Protein AF-A0A7J6W330-F1 (afdb_monomer_lite)

pLDDT: mean 74.44, std 10.18, range [46.66, 90.19]

Radius of gyration: 21.41 Å; chains: 1; bounding box: 44×32×62 Å

Foldseek 3Di:
DVVLLVPDDDDDDPVVSVVVSVVSVVVVVVVVCCVPVNPVVVVVVVVVVVVVVVVVVVVVDDDDPVVVVVVVVVVPPPQQLALVQLVLLVVCQVVLLVVLVVVQVCCCVPVVDHDDPLRSQLSSLVVSVVVCDDCVSCVRDDSVCSVPVVVCSNRSVRD

Organism: Thalictrum thalictroides (NCBI:txid46969)

Structure (mmCIF, N/CA/C/O backbone):
data_AF-A0A7J6W330-F1
#
_entry.id   AF-A0A7J6W330-F1
#
loop_
_atom_site.group_PDB
_atom_site.id
_atom_site.type_symbol
_atom_site.label_atom_id
_atom_site.label_alt_id
_atom_site.label_comp_id
_atom_site.label_asym_id
_atom_site.label_entity_id
_atom_site.label_seq_id
_atom_site.pdbx_PDB_ins_code
_atom_site.Cartn_x
_atom_site.Cartn_y
_atom_site.Cartn_z
_atom_site.occupancy
_atom_site.B_iso_or_equiv
_atom_site.auth_seq_id
_atom_site.auth_comp_id
_atom_site.auth_asym_id
_atom_site.auth_atom_id
_atom_site.pdbx_PDB_model_num
ATOM 1 N N . MET A 1 1 ? -13.606 -11.532 1.476 1.00 58.34 1 MET A N 1
ATOM 2 C CA . MET A 1 1 ? -12.774 -11.116 2.634 1.00 58.34 1 MET A CA 1
ATOM 3 C C . MET A 1 1 ? -13.541 -11.186 3.949 1.00 58.34 1 MET A C 1
ATOM 5 O O . MET A 1 1 ? -13.081 -11.870 4.855 1.00 58.34 1 MET A O 1
ATOM 9 N N . GLU A 1 2 ? -14.713 -10.555 4.049 1.00 6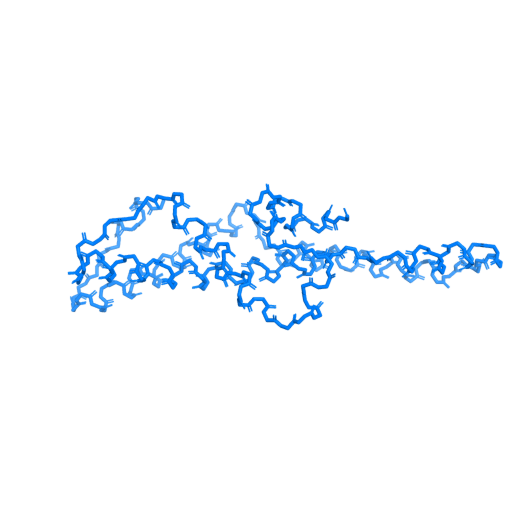2.19 2 GLU A N 1
ATOM 10 C CA . GLU A 1 2 ? -15.551 -10.574 5.262 1.00 62.19 2 GLU A CA 1
ATOM 11 C C . GLU A 1 2 ? -15.948 -11.992 5.713 1.00 62.19 2 GLU A C 1
ATOM 13 O O . GLU A 1 2 ? -15.777 -12.344 6.878 1.00 62.19 2 GLU A O 1
ATOM 18 N N . GLN A 1 3 ? -16.346 -12.856 4.773 1.00 78.88 3 GLN A N 1
ATOM 19 C CA . GLN A 1 3 ? -16.660 -14.264 5.056 1.00 78.88 3 GLN A CA 1
ATOM 20 C C . GLN A 1 3 ? -15.476 -15.029 5.681 1.00 78.88 3 GLN A C 1
ATOM 22 O O . GLN A 1 3 ? -15.651 -15.751 6.659 1.00 78.88 3 GLN A O 1
ATOM 27 N N . TRP A 1 4 ? -14.247 -14.833 5.183 1.00 84.19 4 TRP A N 1
ATOM 28 C CA . TRP A 1 4 ? -13.056 -15.471 5.762 1.00 84.19 4 TRP A CA 1
ATOM 29 C C . TRP A 1 4 ? -12.754 -14.933 7.158 1.00 84.19 4 TRP A C 1
ATOM 31 O O . TRP A 1 4 ? -12.504 -15.710 8.076 1.00 84.19 4 TRP A O 1
ATOM 41 N N . TRP A 1 5 ? -12.838 -13.616 7.341 1.00 79.31 5 TRP A N 1
ATOM 42 C CA . TRP A 1 5 ? -12.599 -12.975 8.631 1.00 79.31 5 TRP A CA 1
ATOM 43 C C . TRP A 1 5 ? -13.541 -13.482 9.733 1.00 79.31 5 TRP A C 1
ATOM 45 O O . TRP A 1 5 ? -13.106 -13.727 10.868 1.00 79.31 5 TRP A O 1
ATOM 55 N N . ASN A 1 6 ? -14.814 -13.676 9.385 1.00 86.94 6 ASN A N 1
ATOM 56 C CA . ASN A 1 6 ? -15.839 -14.178 10.295 1.00 86.94 6 ASN A CA 1
ATOM 57 C C . ASN A 1 6 ? -15.710 -15.688 10.546 1.00 86.94 6 ASN A C 1
ATOM 59 O O . ASN A 1 6 ? -16.032 -16.133 11.642 1.00 86.94 6 ASN A O 1
ATOM 63 N N . SER A 1 7 ? -15.150 -16.457 9.603 1.00 88.88 7 SER A N 1
ATOM 64 C CA . SER A 1 7 ? -14.897 -17.898 9.785 1.00 88.88 7 SER A CA 1
ATOM 65 C C . SER A 1 7 ? -13.776 -18.221 10.782 1.00 88.88 7 SER A C 1
ATOM 67 O O . SER A 1 7 ? -13.713 -19.325 11.316 1.00 88.88 7 SER A O 1
ATOM 69 N N . PHE A 1 8 ? -12.869 -17.274 11.048 1.00 88.44 8 PHE A N 1
ATOM 70 C CA . PHE A 1 8 ? -11.778 -17.497 11.992 1.00 88.44 8 PHE A CA 1
ATOM 71 C C . PHE A 1 8 ? -12.285 -17.416 13.434 1.00 88.44 8 PHE A C 1
ATOM 73 O O . PHE A 1 8 ? -12.586 -16.329 13.938 1.00 88.44 8 PHE A O 1
ATOM 80 N N . ILE A 1 9 ? -12.315 -18.555 14.120 1.00 88.50 9 ILE A N 1
ATOM 81 C CA . ILE A 1 9 ? -12.556 -18.628 15.561 1.00 88.50 9 ILE A CA 1
ATOM 82 C C . ILE A 1 9 ? -11.193 -18.629 16.251 1.00 88.50 9 ILE A C 1
ATOM 84 O O . ILE A 1 9 ? -10.378 -19.522 16.045 1.00 88.50 9 ILE A O 1
ATOM 88 N N . VAL A 1 10 ? -10.919 -17.571 17.013 1.00 89.31 10 VAL A N 1
ATOM 89 C CA . VAL A 1 10 ? -9.690 -17.435 17.798 1.00 89.31 10 VAL A CA 1
ATOM 90 C C . VAL A 1 10 ? -10.066 -16.933 19.180 1.00 89.31 10 VAL A C 1
ATOM 92 O O . VAL A 1 10 ? -10.738 -15.899 19.298 1.00 89.31 10 VAL A O 1
ATOM 95 N N . GLU A 1 11 ? -9.603 -17.646 20.198 1.00 88.81 11 GLU A N 1
ATOM 96 C CA . GLU A 1 11 ? -9.755 -17.304 21.609 1.00 88.81 11 GLU A CA 1
ATOM 97 C C . GLU A 1 11 ? -8.508 -16.599 22.156 1.00 88.81 11 GLU A C 1
ATOM 99 O O . GLU A 1 11 ? -7.421 -16.678 21.582 1.00 88.81 11 GLU A O 1
ATOM 104 N N . GLY A 1 12 ? -8.681 -15.864 23.254 1.00 90.19 12 GLY A N 1
ATOM 105 C CA . GLY A 1 12 ? -7.606 -15.149 23.941 1.00 90.19 12 GLY A CA 1
ATOM 106 C C . GLY A 1 12 ? -7.784 -13.626 23.980 1.00 90.19 12 GLY A C 1
ATOM 107 O O . GLY A 1 12 ? -8.848 -13.099 23.638 1.00 90.19 12 GLY A O 1
ATOM 108 N N . PRO A 1 13 ? -6.745 -12.888 24.403 1.00 86.44 13 PRO A N 1
ATOM 109 C CA . PRO A 1 13 ? -6.798 -11.435 24.509 1.00 86.44 13 PRO A CA 1
ATOM 110 C C . PRO A 1 13 ? -7.076 -10.758 23.154 1.00 86.44 13 PRO A C 1
ATOM 112 O O . PRO A 1 13 ? -6.650 -11.271 22.114 1.00 86.44 13 PRO A O 1
ATOM 115 N N . PRO A 1 14 ? -7.733 -9.583 23.121 1.00 81.75 14 PRO A N 1
ATOM 116 C CA . PRO A 1 14 ? -8.112 -8.915 21.872 1.00 81.75 14 PRO A CA 1
ATOM 117 C C . PRO A 1 14 ? -6.958 -8.697 20.879 1.00 81.75 14 PRO A C 1
ATOM 119 O O . PRO A 1 14 ? -7.145 -8.865 19.673 1.00 81.75 14 PRO A O 1
ATOM 122 N N . SER A 1 15 ? -5.759 -8.368 21.371 1.00 70.19 15 SER A N 1
ATOM 123 C CA . SER A 1 15 ? -4.547 -8.199 20.555 1.00 70.19 15 SER A CA 1
ATOM 124 C C . SER A 1 15 ? -4.096 -9.509 19.902 1.00 70.19 15 SER A C 1
ATOM 126 O O . SER A 1 15 ? -3.803 -9.534 18.706 1.00 70.19 15 SER A O 1
ATOM 128 N N . TYR A 1 16 ? -4.111 -10.606 20.660 1.00 83.69 16 TYR A N 1
ATOM 129 C CA . TYR A 1 16 ? -3.765 -11.942 20.182 1.00 83.69 16 TYR A CA 1
ATOM 130 C C . TYR A 1 16 ? -4.775 -12.452 19.152 1.00 83.69 16 TYR A C 1
ATOM 132 O O . TYR A 1 16 ? -4.388 -12.898 18.072 1.00 83.69 16 TYR A O 1
ATOM 140 N N . ARG A 1 17 ? -6.076 -12.305 19.438 1.00 86.38 17 ARG A N 1
ATOM 141 C CA . ARG A 1 17 ? -7.157 -12.694 18.520 1.00 86.38 17 ARG A CA 1
ATOM 142 C C . ARG A 1 17 ? -7.033 -11.981 17.181 1.00 86.38 17 ARG A C 1
ATOM 144 O O . ARG A 1 17 ? -7.119 -12.619 16.136 1.00 86.38 17 ARG A O 1
ATOM 151 N N . TRP A 1 18 ? -6.797 -10.671 17.205 1.00 80.38 18 TRP A N 1
ATOM 152 C CA . TRP A 1 18 ? -6.604 -9.885 15.990 1.00 80.38 18 TRP A CA 1
ATOM 153 C C . TRP A 1 18 ? -5.357 -10.321 15.210 1.00 80.38 18 TRP A C 1
ATOM 155 O O . TRP A 1 18 ? -5.452 -10.568 14.008 1.00 80.38 18 TRP A O 1
ATOM 165 N N . TRP A 1 19 ? -4.211 -10.483 15.883 1.00 76.50 19 TRP A N 1
ATOM 166 C CA . TRP A 1 19 ? -2.967 -10.926 15.244 1.00 76.50 19 TRP A CA 1
ATOM 167 C C . TRP A 1 19 ? -3.107 -12.312 14.600 1.00 76.50 19 TRP A C 1
ATOM 169 O O . TRP A 1 19 ? -2.727 -12.502 13.445 1.00 76.50 19 TRP A O 1
ATOM 179 N N . MET A 1 20 ? -3.727 -13.264 15.297 1.00 85.62 20 MET A N 1
ATOM 180 C CA . MET A 1 20 ? -3.990 -14.605 14.772 1.00 85.62 20 MET A CA 1
ATOM 181 C C . MET A 1 20 ? -4.984 -14.592 13.612 1.00 85.62 20 MET A C 1
ATOM 183 O O . MET A 1 20 ? -4.759 -15.271 12.610 1.00 85.62 20 MET A O 1
ATOM 187 N N . LYS A 1 21 ? -6.048 -13.780 13.684 1.00 87.25 21 LYS A N 1
ATOM 188 C CA . LYS A 1 21 ? -6.961 -13.595 12.548 1.00 87.25 21 LYS A CA 1
ATOM 189 C C . LYS A 1 21 ? -6.239 -13.012 11.334 1.00 87.25 21 LYS A C 1
ATOM 191 O O . LYS A 1 21 ? -6.457 -13.489 10.225 1.00 87.25 21 LYS A O 1
ATOM 196 N N . MET A 1 22 ? -5.333 -12.053 11.528 1.00 81.19 22 MET A N 1
ATOM 197 C CA . MET A 1 22 ? -4.495 -11.508 10.453 1.00 81.19 22 MET A CA 1
ATOM 198 C C . MET A 1 22 ? -3.528 -12.549 9.884 1.00 81.19 22 MET A C 1
ATOM 200 O O . MET A 1 22 ? -3.375 -12.644 8.667 1.00 81.19 22 MET A O 1
ATOM 204 N N . LYS A 1 23 ? -2.914 -13.375 10.735 1.00 81.19 23 LYS A N 1
ATOM 205 C CA . LYS A 1 23 ? -2.043 -14.478 10.307 1.00 81.19 23 LYS A CA 1
ATOM 206 C C . LYS A 1 23 ? -2.808 -15.498 9.455 1.00 81.19 23 LYS A C 1
ATOM 208 O O . LYS A 1 23 ? -2.331 -15.879 8.386 1.00 81.19 23 LYS A O 1
ATOM 213 N N . ASN A 1 24 ? -4.015 -15.873 9.877 1.00 83.75 24 ASN A N 1
ATOM 214 C CA . ASN A 1 24 ? -4.892 -16.782 9.136 1.00 83.75 24 ASN A CA 1
ATOM 215 C C . ASN A 1 24 ? -5.359 -16.168 7.809 1.00 83.75 24 ASN A C 1
ATOM 217 O O . ASN A 1 24 ? -5.341 -16.835 6.773 1.00 83.75 24 ASN A O 1
ATOM 221 N N . LEU A 1 25 ? -5.703 -14.877 7.816 1.00 82.56 25 LEU A N 1
ATOM 222 C CA . LEU A 1 25 ? -6.086 -14.142 6.614 1.00 82.56 25 LEU A CA 1
ATOM 223 C C . LEU A 1 25 ? -4.931 -14.051 5.611 1.00 82.56 25 LEU A C 1
ATOM 225 O O . LEU A 1 25 ? -5.143 -14.283 4.426 1.00 82.56 25 LEU A O 1
ATOM 229 N N . LYS A 1 26 ? -3.704 -13.793 6.080 1.00 79.75 26 LYS A N 1
ATOM 230 C CA . LYS A 1 26 ? -2.488 -13.804 5.251 1.00 79.75 26 LYS A CA 1
ATOM 231 C C . LYS A 1 26 ? -2.280 -15.166 4.585 1.00 79.75 26 LYS A C 1
ATOM 233 O O . LYS A 1 26 ? -1.963 -15.221 3.401 1.00 79.75 26 LYS A O 1
ATOM 238 N N . GLY A 1 27 ? -2.490 -16.258 5.323 1.00 81.81 27 GLY A N 1
ATOM 239 C CA . GLY A 1 27 ? -2.448 -17.614 4.772 1.00 81.81 27 GLY A CA 1
ATOM 240 C C . GLY A 1 27 ? -3.483 -17.828 3.664 1.00 81.81 27 GLY A C 1
ATOM 241 O O . GLY A 1 27 ? -3.130 -18.275 2.575 1.00 81.81 27 GLY A O 1
ATOM 242 N N . LYS A 1 28 ? -4.741 -17.438 3.905 1.00 83.19 28 LYS A N 1
ATOM 243 C CA . LYS A 1 28 ? -5.825 -17.545 2.912 1.00 83.19 28 LYS A CA 1
ATOM 244 C C . LYS A 1 28 ? -5.582 -16.690 1.671 1.00 83.19 28 LYS A C 1
ATOM 246 O O . LYS A 1 28 ? -5.770 -17.180 0.565 1.00 83.19 28 LYS A O 1
ATOM 251 N N . LEU A 1 29 ? -5.102 -15.461 1.843 1.00 77.38 29 LEU A N 1
ATOM 252 C CA . LEU A 1 29 ? -4.744 -14.580 0.731 1.00 77.38 29 LEU A CA 1
ATOM 253 C C . LEU A 1 29 ? -3.613 -15.156 -0.115 1.00 77.38 29 LEU A C 1
ATOM 255 O O . LEU A 1 29 ? -3.661 -15.042 -1.330 1.00 77.38 29 LEU A O 1
ATOM 259 N N . ARG A 1 30 ? -2.621 -15.810 0.499 1.00 75.06 30 ARG A N 1
ATOM 260 C CA . ARG A 1 30 ? -1.532 -16.457 -0.241 1.00 75.06 30 ARG A CA 1
ATOM 261 C C . ARG A 1 30 ? -2.035 -17.604 -1.117 1.00 75.06 30 ARG A C 1
ATOM 263 O O . ARG A 1 30 ? -1.595 -17.727 -2.255 1.00 75.06 30 ARG A O 1
ATOM 270 N N . VAL A 1 31 ? -2.938 -18.427 -0.584 1.00 81.50 31 VAL A N 1
ATOM 271 C CA . VAL A 1 31 ? -3.560 -19.529 -1.333 1.00 81.50 31 VAL A CA 1
ATOM 272 C C . VAL A 1 31 ? -4.412 -18.976 -2.471 1.00 81.50 31 VAL A C 1
ATOM 274 O O . VAL A 1 31 ? -4.170 -19.326 -3.618 1.00 81.50 31 VAL A O 1
ATOM 277 N N . TRP A 1 32 ? -5.303 -18.030 -2.176 1.00 82.56 32 TRP A N 1
ATOM 278 C CA . TRP A 1 32 ? -6.155 -17.393 -3.180 1.00 82.56 32 TRP A CA 1
ATOM 279 C C . TRP A 1 32 ? -5.354 -16.680 -4.274 1.00 82.56 32 TRP A C 1
ATOM 281 O O . TRP A 1 32 ? -5.677 -16.795 -5.448 1.00 82.56 32 TRP A O 1
ATOM 291 N N . ASN A 1 33 ? -4.267 -15.990 -3.914 1.00 71.38 33 ASN A N 1
ATOM 292 C CA . ASN A 1 33 ? -3.388 -15.344 -4.887 1.00 71.38 33 ASN A CA 1
ATOM 293 C C . ASN A 1 33 ? -2.773 -16.366 -5.853 1.00 71.38 33 ASN A C 1
ATOM 295 O O . ASN A 1 33 ? -2.688 -16.109 -7.046 1.00 71.38 33 ASN A O 1
ATOM 299 N N . ASN A 1 34 ? -2.391 -17.541 -5.348 1.00 73.31 34 ASN A N 1
ATOM 300 C CA . ASN A 1 34 ? -1.875 -18.625 -6.178 1.00 73.31 34 ASN A CA 1
ATOM 301 C C . ASN A 1 34 ? -2.979 -19.304 -7.013 1.00 73.31 34 ASN A C 1
ATOM 303 O O . ASN A 1 34 ? -2.721 -19.715 -8.135 1.00 73.31 34 ASN A O 1
ATOM 307 N N . GLU A 1 35 ? -4.203 -19.418 -6.498 1.00 75.88 35 GLU A N 1
ATOM 308 C CA . GLU A 1 35 ? -5.342 -19.986 -7.237 1.00 75.88 35 GLU A CA 1
ATOM 309 C C . GLU A 1 35 ? -5.822 -19.065 -8.367 1.00 75.88 35 GLU A C 1
ATOM 311 O O . GLU A 1 35 ? -6.155 -19.545 -9.445 1.00 75.88 35 GLU A O 1
ATOM 316 N N . VAL A 1 36 ? -5.842 -17.748 -8.136 1.00 71.69 36 VAL A N 1
ATOM 317 C CA . VAL A 1 36 ? -6.353 -16.763 -9.103 1.00 71.69 36 VAL A CA 1
ATOM 318 C C . VAL A 1 36 ? -5.286 -16.313 -10.095 1.00 71.69 36 VAL A C 1
ATOM 320 O O . VAL A 1 36 ? -5.573 -16.190 -11.282 1.00 71.69 36 VAL A O 1
ATOM 323 N N . PHE A 1 37 ? -4.060 -16.065 -9.632 1.00 54.12 37 PHE A N 1
ATOM 324 C CA . PHE A 1 37 ? -2.989 -15.502 -10.462 1.00 54.12 37 PHE A CA 1
ATOM 325 C C . PHE A 1 37 ? -1.856 -16.498 -10.752 1.00 54.12 37 PHE A C 1
ATOM 327 O O . PHE A 1 37 ? -0.925 -16.174 -11.490 1.00 54.12 37 PHE A O 1
ATOM 334 N N . GLY A 1 38 ? -1.912 -17.713 -10.194 1.00 69.56 38 GLY A N 1
ATOM 335 C CA . GLY A 1 38 ? -0.823 -18.685 -10.283 1.00 69.56 38 GLY A CA 1
ATOM 336 C C . GLY A 1 38 ? 0.404 -18.285 -9.455 1.00 69.56 38 GLY A C 1
ATOM 337 O O . GLY A 1 38 ? 0.390 -17.345 -8.655 1.00 69.56 38 GLY A O 1
ATOM 338 N N . LYS A 1 39 ? 1.527 -18.982 -9.678 1.00 64.69 39 LYS A N 1
ATOM 339 C CA . LYS A 1 39 ? 2.841 -18.527 -9.197 1.00 64.69 39 LYS A CA 1
ATOM 340 C C . LYS A 1 39 ? 3.295 -17.356 -10.060 1.00 64.69 39 LYS A C 1
ATOM 342 O O . LYS A 1 39 ? 4.029 -17.554 -11.025 1.00 64.69 39 LYS A O 1
ATOM 347 N N . VAL A 1 40 ? 2.864 -16.154 -9.690 1.00 58.34 40 VAL A N 1
ATOM 348 C CA . VAL A 1 40 ? 3.285 -14.891 -10.314 1.00 58.34 40 VAL A CA 1
ATOM 349 C C . VAL A 1 40 ? 4.813 -14.831 -10.438 1.00 58.34 40 VAL A C 1
ATOM 351 O O . VAL A 1 40 ? 5.317 -14.460 -11.492 1.00 58.34 40 VAL A O 1
ATOM 354 N N . ASP A 1 41 ? 5.539 -15.345 -9.440 1.00 57.06 41 ASP A N 1
ATOM 355 C CA . ASP A 1 41 ? 7.003 -15.458 -9.452 1.00 57.06 41 ASP A CA 1
ATOM 356 C C . ASP A 1 41 ? 7.535 -16.256 -10.656 1.00 57.06 41 ASP A C 1
ATOM 358 O O . ASP A 1 41 ? 8.457 -15.805 -11.321 1.00 57.06 41 ASP A O 1
ATOM 362 N N . ARG A 1 42 ? 6.901 -17.380 -11.030 1.00 61.53 42 ARG A N 1
ATOM 363 C CA . ARG A 1 42 ? 7.318 -18.189 -12.196 1.00 61.53 42 ARG A CA 1
ATOM 364 C C . ARG A 1 42 ? 7.028 -17.503 -13.526 1.00 61.53 42 ARG A C 1
ATOM 366 O O . ARG A 1 42 ? 7.761 -17.692 -14.491 1.00 61.53 42 ARG A O 1
ATOM 373 N N . VAL A 1 43 ? 5.939 -16.739 -13.598 1.00 60.88 43 VAL A N 1
ATOM 374 C CA . VAL A 1 43 ? 5.593 -15.968 -14.801 1.00 60.88 43 VAL A CA 1
ATOM 375 C C . VAL A 1 43 ? 6.557 -14.795 -14.962 1.00 60.88 43 VAL A C 1
ATOM 377 O O . VAL A 1 43 ? 6.985 -14.511 -16.077 1.00 60.88 43 VAL A O 1
ATOM 380 N N . ILE A 1 44 ? 6.937 -14.150 -13.857 1.00 65.25 44 ILE A N 1
ATOM 381 C CA . ILE A 1 44 ? 7.969 -13.111 -13.839 1.00 65.25 44 ILE A CA 1
ATOM 382 C C . ILE A 1 44 ? 9.316 -13.710 -14.249 1.00 65.25 44 ILE A C 1
ATOM 384 O O . ILE A 1 44 ? 9.915 -13.205 -15.188 1.00 65.25 44 ILE A O 1
ATOM 388 N N . GLU A 1 45 ? 9.750 -14.812 -13.634 1.00 70.25 45 GLU A N 1
ATOM 389 C CA . GLU A 1 45 ? 10.992 -15.519 -13.985 1.00 70.25 45 GLU A CA 1
ATOM 390 C C . GLU A 1 45 ? 11.021 -15.917 -15.466 1.00 70.25 45 GLU A C 1
ATOM 392 O O . GLU A 1 45 ? 12.011 -15.676 -16.152 1.00 70.25 45 GLU A O 1
ATOM 397 N N . GLY A 1 46 ? 9.914 -16.449 -15.995 1.00 72.94 46 GLY A N 1
ATOM 398 C CA . GLY A 1 46 ? 9.799 -16.806 -17.409 1.00 72.94 46 GLY A CA 1
ATOM 399 C C . GLY A 1 46 ? 9.887 -15.598 -18.345 1.00 72.94 46 GLY A C 1
ATOM 400 O O . GLY A 1 46 ? 10.552 -15.666 -19.378 1.00 72.94 46 GLY A O 1
ATOM 401 N N . LYS A 1 47 ? 9.261 -14.470 -17.985 1.00 69.19 47 LYS A N 1
ATOM 402 C CA . LYS A 1 47 ? 9.348 -13.235 -18.778 1.00 69.19 47 LYS A CA 1
ATOM 403 C C . LYS A 1 47 ? 10.718 -12.563 -18.666 1.00 69.19 47 LYS A C 1
ATOM 405 O O . LYS A 1 47 ? 11.182 -12.021 -19.661 1.00 69.19 47 LYS A O 1
ATOM 410 N N . VAL A 1 48 ? 11.380 -12.633 -17.512 1.00 74.19 48 VAL A N 1
ATOM 411 C CA . VAL A 1 48 ? 12.752 -12.136 -17.313 1.00 74.19 48 VAL A CA 1
ATOM 412 C C . VAL A 1 48 ? 13.746 -12.959 -18.133 1.00 74.19 48 VAL A C 1
ATOM 414 O O . VAL A 1 48 ? 14.548 -12.379 -18.855 1.00 74.19 48 VAL A O 1
ATOM 417 N N . ALA A 1 49 ? 13.638 -14.290 -18.118 1.00 75.62 49 ALA A N 1
ATOM 418 C CA . ALA A 1 49 ? 14.471 -15.161 -18.947 1.00 75.62 49 ALA A CA 1
ATOM 419 C C . ALA A 1 49 ? 14.244 -14.926 -20.453 1.00 75.62 49 ALA A C 1
ATOM 421 O O . ALA A 1 49 ? 15.188 -14.939 -21.236 1.00 75.62 49 ALA A O 1
ATOM 422 N N . ALA A 1 50 ? 12.999 -14.672 -20.873 1.00 74.62 50 ALA A N 1
ATOM 423 C CA . ALA A 1 50 ? 12.696 -14.328 -22.261 1.00 74.62 50 ALA A CA 1
ATOM 424 C C . ALA A 1 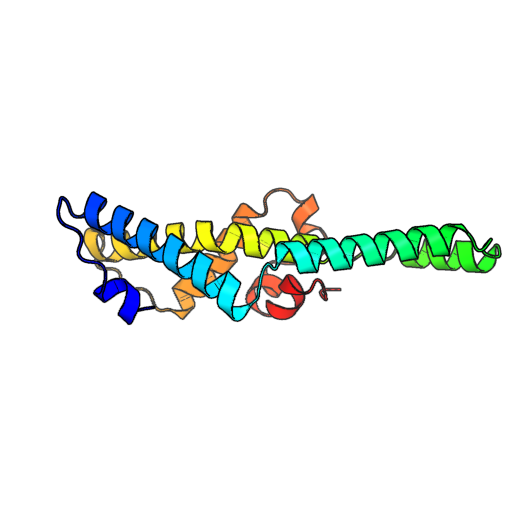50 ? 13.315 -12.983 -22.685 1.00 74.62 50 ALA A C 1
ATOM 426 O O . ALA A 1 50 ? 13.833 -12.891 -23.793 1.00 74.62 50 ALA A O 1
ATOM 427 N N . ILE A 1 51 ? 13.300 -11.971 -21.810 1.00 71.69 51 ILE A N 1
ATOM 428 C CA . ILE A 1 51 ? 13.951 -10.673 -22.058 1.00 71.69 51 ILE A CA 1
ATOM 429 C C . ILE A 1 51 ? 15.469 -10.851 -22.159 1.00 71.69 51 ILE A C 1
ATOM 431 O O . ILE A 1 51 ? 16.055 -10.416 -23.139 1.00 71.69 51 ILE A O 1
ATOM 435 N N . GLN A 1 52 ? 16.084 -11.589 -21.232 1.00 73.12 52 GLN A N 1
ATOM 436 C CA . GLN A 1 52 ? 17.523 -11.873 -21.274 1.00 73.12 52 GLN A CA 1
ATOM 437 C C . GLN A 1 52 ? 17.942 -12.593 -22.563 1.00 73.12 52 GLN A C 1
ATOM 439 O O . GLN A 1 52 ? 18.965 -12.260 -23.150 1.00 73.12 52 GLN A O 1
ATOM 444 N N . ASN A 1 53 ? 17.139 -13.546 -23.045 1.00 73.44 53 ASN A N 1
ATOM 445 C CA . ASN A 1 53 ? 17.407 -14.218 -24.319 1.00 73.44 53 ASN A CA 1
ATOM 446 C C . ASN A 1 53 ? 17.277 -13.274 -25.527 1.00 73.44 53 ASN A C 1
ATOM 448 O O . ASN A 1 53 ? 17.999 -13.442 -26.508 1.00 73.44 53 ASN A O 1
ATOM 452 N N . LEU A 1 54 ? 16.363 -12.300 -25.477 1.00 67.81 54 LEU A N 1
ATOM 453 C CA . LEU A 1 54 ? 16.229 -11.276 -26.517 1.00 67.81 54 LEU A CA 1
ATOM 454 C C . LEU A 1 54 ? 17.394 -10.282 -26.487 1.00 67.81 54 LEU A C 1
ATOM 456 O O . LEU A 1 54 ? 17.872 -9.908 -27.552 1.00 67.81 54 LEU A O 1
ATOM 460 N N . ASP A 1 55 ? 17.891 -9.926 -25.303 1.00 70.12 55 ASP A N 1
ATOM 461 C CA . ASP A 1 55 ? 19.057 -9.052 -25.139 1.00 70.12 55 ASP A CA 1
ATOM 462 C C . ASP A 1 55 ? 20.341 -9.721 -25.662 1.00 70.12 55 ASP A C 1
ATOM 464 O O . ASP A 1 55 ? 21.086 -9.101 -26.416 1.00 70.12 55 ASP A O 1
ATOM 468 N N . ILE A 1 56 ? 20.546 -11.013 -25.366 1.00 74.00 56 ILE A N 1
ATOM 469 C CA . ILE A 1 56 ? 21.660 -11.815 -25.915 1.00 74.00 56 ILE A CA 1
ATOM 470 C C . ILE A 1 56 ? 21.564 -11.907 -27.443 1.00 74.00 56 ILE A C 1
ATOM 472 O O . ILE A 1 56 ? 22.568 -11.817 -28.146 1.00 74.00 56 ILE A O 1
ATOM 476 N N . LYS A 1 57 ? 20.350 -12.083 -27.979 1.00 67.00 57 LYS A N 1
ATOM 477 C CA . LYS A 1 57 ? 20.132 -12.139 -29.428 1.00 67.00 57 LYS A CA 1
ATOM 478 C C . LYS A 1 57 ? 20.418 -10.787 -30.093 1.00 67.00 57 LYS A C 1
ATOM 480 O O . LYS A 1 57 ? 21.024 -10.767 -31.160 1.00 67.00 57 LYS A O 1
ATOM 485 N N . ALA A 1 58 ? 20.047 -9.682 -29.448 1.00 59.28 58 ALA A N 1
ATOM 486 C CA . ALA A 1 58 ? 20.328 -8.323 -29.909 1.00 59.28 58 ALA A CA 1
ATOM 487 C C . ALA A 1 58 ? 21.811 -7.915 -29.781 1.00 59.28 58 ALA A C 1
ATOM 489 O O . ALA A 1 58 ? 22.217 -6.932 -30.388 1.00 59.28 58 ALA A O 1
ATOM 490 N N . GLU A 1 59 ? 22.622 -8.645 -29.007 1.00 60.94 59 GLU A N 1
ATOM 491 C CA . GLU A 1 59 ? 24.089 -8.502 -28.961 1.00 60.94 59 GLU A CA 1
ATOM 492 C C . GLU A 1 59 ? 24.814 -9.305 -30.057 1.00 60.94 59 GLU A C 1
ATOM 494 O O . GLU A 1 59 ? 26.007 -9.107 -30.257 1.00 60.94 59 GLU A O 1
ATOM 499 N N . SER A 1 60 ? 24.118 -10.206 -30.766 1.00 61.06 60 SER A N 1
ATOM 500 C CA . SER A 1 60 ? 24.706 -11.071 -31.808 1.00 61.06 60 SER A CA 1
ATOM 501 C C . SER A 1 60 ? 24.511 -10.582 -33.250 1.00 61.06 60 SER A C 1
ATOM 503 O O . SER A 1 60 ? 25.085 -11.161 -34.171 1.00 61.06 60 SER A O 1
ATOM 505 N N . GLU A 1 61 ? 23.720 -9.527 -33.450 1.00 59.62 61 GLU A N 1
ATOM 506 C CA . GLU A 1 61 ? 23.610 -8.797 -34.717 1.00 59.62 61 GLU A CA 1
ATOM 507 C C . GLU A 1 61 ? 24.428 -7.507 -34.581 1.00 59.62 61 GLU A C 1
ATOM 509 O O . GLU A 1 61 ? 24.044 -6.612 -33.831 1.00 59.62 61 GLU A O 1
ATOM 514 N N . ASP A 1 62 ? 25.577 -7.433 -35.265 1.00 59.91 62 ASP A N 1
ATOM 515 C CA . ASP A 1 62 ? 26.382 -6.209 -35.337 1.00 59.91 62 ASP A CA 1
ATOM 516 C C . ASP A 1 62 ? 25.520 -5.082 -35.926 1.00 59.91 62 ASP A C 1
ATOM 518 O O . ASP A 1 62 ? 25.118 -5.125 -37.092 1.00 59.91 62 ASP A O 1
ATOM 522 N N . LEU A 1 63 ? 25.207 -4.093 -35.089 1.00 55.53 63 LEU A N 1
ATOM 523 C CA . LEU A 1 63 ? 24.424 -2.919 -35.461 1.00 55.53 63 LEU A CA 1
ATOM 524 C C . LEU A 1 63 ? 25.304 -1.938 -36.239 1.00 55.53 63 LEU A C 1
ATOM 526 O O . LEU A 1 63 ? 26.476 -1.740 -35.921 1.00 55.53 63 LEU A O 1
ATOM 530 N N . ASN A 1 64 ? 24.722 -1.299 -37.251 1.00 63.50 64 ASN A N 1
ATOM 531 C CA . ASN A 1 64 ? 25.390 -0.233 -37.993 1.00 63.50 64 ASN A CA 1
ATOM 532 C C . ASN A 1 64 ? 25.502 1.045 -37.127 1.00 63.50 64 ASN A C 1
ATOM 534 O O . ASN A 1 64 ? 24.664 1.274 -36.254 1.00 63.50 64 ASN A O 1
ATOM 538 N N . ASP A 1 65 ? 26.491 1.901 -37.405 1.00 66.56 65 ASP A N 1
ATOM 539 C CA . ASP A 1 65 ? 26.855 3.106 -36.619 1.00 66.56 65 ASP A CA 1
ATOM 540 C C . ASP A 1 65 ? 25.646 4.041 -36.344 1.00 66.56 65 ASP A C 1
ATOM 542 O O . ASP A 1 65 ? 25.476 4.616 -35.263 1.00 66.56 65 ASP A O 1
ATOM 546 N N . ASP A 1 66 ? 24.710 4.104 -37.296 1.00 64.06 66 ASP A N 1
ATOM 547 C CA . ASP A 1 66 ? 23.464 4.862 -37.168 1.00 64.06 66 ASP A CA 1
ATOM 548 C C . ASP A 1 66 ? 22.498 4.246 -36.138 1.00 64.06 66 ASP A C 1
ATOM 550 O O . ASP A 1 66 ? 21.931 4.959 -35.308 1.00 64.06 66 ASP A O 1
ATOM 554 N N . GLU A 1 67 ? 22.318 2.920 -36.138 1.00 61.94 67 GLU A N 1
ATOM 555 C CA . GLU A 1 67 ? 21.452 2.215 -35.179 1.00 61.94 67 GLU A CA 1
ATOM 556 C C . GLU A 1 67 ? 22.018 2.263 -33.759 1.00 61.94 67 GLU A C 1
ATOM 558 O O . GLU A 1 67 ? 21.256 2.351 -32.792 1.00 61.94 67 GLU A O 1
ATOM 563 N N . GLU A 1 68 ? 23.343 2.283 -33.617 1.00 61.62 68 GLU A N 1
ATOM 564 C CA . GLU A 1 68 ? 24.003 2.473 -32.328 1.00 61.62 68 GLU A CA 1
ATOM 565 C C . GLU A 1 68 ? 23.745 3.884 -31.771 1.00 61.62 68 GLU A C 1
ATOM 567 O O . GLU A 1 68 ? 23.439 4.049 -30.584 1.00 61.62 68 GLU A O 1
ATOM 572 N N . THR A 1 69 ? 23.725 4.888 -32.652 1.00 66.19 69 THR A N 1
ATOM 573 C CA . THR A 1 69 ? 23.379 6.277 -32.323 1.00 66.19 69 THR A CA 1
ATOM 574 C C . THR A 1 69 ? 21.901 6.420 -31.929 1.00 66.19 69 THR A C 1
ATOM 576 O O . THR A 1 69 ? 21.589 7.025 -30.899 1.00 66.19 69 THR A O 1
ATOM 579 N N . TYR A 1 70 ? 20.970 5.799 -32.664 1.00 63.69 70 TYR A N 1
ATOM 580 C CA . TYR A 1 70 ? 19.545 5.767 -32.294 1.00 63.69 70 TYR A CA 1
ATOM 581 C C . TYR A 1 70 ? 19.297 5.004 -30.986 1.00 63.69 70 TYR A C 1
ATOM 583 O O . TYR A 1 70 ? 18.500 5.441 -30.153 1.00 63.69 70 TYR A O 1
ATOM 591 N N . ARG A 1 71 ? 20.016 3.901 -30.748 1.00 62.59 71 ARG A N 1
ATOM 592 C CA . ARG A 1 71 ? 19.974 3.152 -29.484 1.00 62.59 71 ARG A CA 1
ATOM 593 C C . ARG A 1 71 ? 20.511 3.985 -28.324 1.00 62.59 71 ARG A C 1
ATOM 595 O O . ARG A 1 71 ? 19.948 3.920 -27.234 1.00 62.59 71 ARG A O 1
ATOM 602 N N . ALA A 1 72 ? 21.566 4.771 -28.534 1.00 65.06 72 ALA A N 1
ATOM 603 C CA . ALA A 1 72 ? 22.091 5.695 -27.535 1.00 65.06 72 ALA A CA 1
ATOM 604 C C . ALA A 1 72 ? 21.077 6.801 -27.200 1.00 65.06 72 ALA A C 1
ATOM 606 O O . ALA A 1 72 ? 20.880 7.084 -26.021 1.00 65.06 72 ALA A O 1
ATOM 607 N N . ILE A 1 73 ? 20.375 7.349 -28.199 1.00 65.56 73 ILE A N 1
ATOM 608 C CA . ILE A 1 73 ? 19.301 8.342 -28.014 1.00 65.56 73 ILE A CA 1
ATOM 609 C C . ILE A 1 73 ? 18.121 7.741 -27.233 1.00 65.56 73 ILE A C 1
ATOM 611 O O . ILE A 1 73 ? 17.683 8.327 -26.244 1.00 65.56 73 ILE A O 1
ATOM 615 N N . LEU A 1 74 ? 17.656 6.542 -27.603 1.00 57.78 74 LEU A N 1
ATOM 616 C CA . LEU A 1 74 ? 16.560 5.845 -26.914 1.00 57.78 74 LEU A CA 1
ATOM 617 C C . LEU A 1 74 ? 16.928 5.408 -25.488 1.00 57.78 74 LEU A C 1
ATOM 619 O O . LEU A 1 74 ? 16.077 5.406 -24.605 1.00 57.78 74 LEU A O 1
ATOM 623 N N . LYS A 1 75 ? 18.198 5.072 -25.228 1.00 59.62 75 LYS A N 1
ATOM 624 C CA . LYS A 1 75 ? 18.712 4.811 -23.870 1.00 59.62 75 LYS A CA 1
ATOM 625 C C . LYS A 1 75 ? 18.825 6.081 -23.017 1.00 59.62 75 LYS A C 1
ATOM 627 O O . LYS A 1 75 ? 18.960 5.968 -21.799 1.00 59.62 75 LYS A O 1
ATOM 632 N N . HIS A 1 76 ? 18.817 7.262 -23.638 1.00 53.50 76 HIS A N 1
ATOM 633 C CA . HIS A 1 76 ? 18.957 8.552 -22.963 1.00 53.50 76 HIS A CA 1
ATOM 634 C C . HIS A 1 76 ? 17.612 9.218 -22.634 1.00 53.50 76 HIS A C 1
ATOM 636 O O . HIS A 1 76 ? 17.575 10.114 -21.784 1.00 53.50 76 HIS A O 1
ATOM 642 N N . GLU A 1 77 ? 16.514 8.773 -23.258 1.00 46.66 77 GLU A N 1
ATOM 643 C CA . GLU A 1 77 ? 15.162 9.039 -22.763 1.00 46.66 77 GLU A CA 1
ATOM 644 C C . GLU A 1 77 ? 15.057 8.430 -21.358 1.00 46.66 77 GLU A C 1
ATOM 646 O O . GLU A 1 77 ? 15.449 7.271 -21.174 1.00 46.66 77 GLU A O 1
ATOM 651 N N . PRO A 1 78 ? 14.642 9.193 -20.325 1.00 50.44 78 PRO A N 1
ATOM 652 C CA . PRO A 1 78 ? 14.562 8.653 -18.980 1.00 50.44 78 PRO A CA 1
ATOM 653 C C . PRO A 1 78 ? 13.580 7.491 -19.012 1.00 50.44 78 PRO A C 1
ATOM 655 O O . PRO A 1 78 ? 12.372 7.701 -19.052 1.00 50.44 78 PRO A O 1
ATOM 658 N N . ALA A 1 79 ? 14.115 6.266 -19.005 1.00 55.69 79 ALA A N 1
ATOM 659 C CA . ALA A 1 79 ? 13.316 5.067 -18.879 1.00 55.69 79 ALA A CA 1
ATOM 660 C C . ALA A 1 79 ? 12.354 5.315 -17.720 1.00 55.69 79 ALA A C 1
ATOM 662 O O . ALA A 1 79 ? 12.799 5.606 -16.601 1.00 55.69 79 ALA A O 1
ATOM 663 N N . GLY A 1 80 ? 11.049 5.275 -18.003 1.00 56.28 80 GLY A N 1
ATOM 664 C CA . GLY A 1 80 ? 10.017 5.354 -16.980 1.00 56.28 80 GLY A CA 1
ATOM 665 C C . GLY A 1 80 ? 10.365 4.404 -15.832 1.00 56.28 80 GLY A C 1
ATOM 666 O O . GLY A 1 80 ? 11.203 3.509 -15.980 1.00 56.28 80 GLY A O 1
ATOM 667 N N . PRO A 1 81 ? 9.763 4.556 -14.651 1.00 61.78 81 PRO A N 1
ATOM 668 C CA . PRO A 1 81 ? 10.203 3.842 -13.455 1.00 61.78 81 PRO A CA 1
ATOM 669 C C . PRO A 1 81 ? 10.191 2.301 -13.586 1.00 61.78 81 PRO A C 1
ATOM 671 O O . PRO A 1 81 ? 10.738 1.600 -12.731 1.00 61.78 81 PRO A O 1
ATOM 674 N N . GLY A 1 82 ? 9.615 1.781 -14.675 1.00 65.75 82 GLY A N 1
ATOM 675 C CA . GLY A 1 82 ? 9.787 0.417 -15.135 1.00 65.75 82 GLY A CA 1
ATOM 676 C C . GLY A 1 82 ? 8.994 -0.561 -14.284 1.00 65.75 82 GLY A C 1
ATOM 677 O O . GLY A 1 82 ? 8.440 -0.229 -13.235 1.00 65.75 82 GLY A O 1
ATOM 678 N N . LYS A 1 83 ? 8.944 -1.818 -14.725 1.00 70.38 83 LYS A N 1
ATOM 679 C CA . LYS A 1 83 ? 8.205 -2.880 -14.019 1.00 70.38 83 LYS A CA 1
ATOM 680 C C . LYS A 1 83 ? 8.706 -3.105 -12.585 1.00 70.38 83 LYS A C 1
ATOM 682 O O . LYS A 1 83 ? 7.943 -3.551 -11.730 1.00 70.38 83 LYS A O 1
ATOM 687 N N . GLU A 1 84 ? 9.960 -2.749 -12.302 1.00 75.06 84 GLU A N 1
ATOM 688 C CA . GLU A 1 84 ? 10.561 -2.834 -10.967 1.00 75.06 84 GLU A CA 1
ATOM 689 C C . GLU A 1 84 ? 9.905 -1.893 -9.949 1.00 75.06 84 GLU A C 1
ATOM 691 O O . GLU A 1 84 ? 9.766 -2.255 -8.778 1.00 75.06 84 GLU A O 1
ATOM 696 N N . LEU A 1 85 ? 9.429 -0.714 -10.366 1.00 78.12 85 LEU A N 1
ATOM 697 C CA . LEU A 1 85 ? 8.659 0.145 -9.470 1.00 78.12 85 LEU A CA 1
ATOM 698 C C . LEU A 1 85 ? 7.314 -0.486 -9.123 1.00 78.12 85 LEU A C 1
ATOM 700 O O . LEU A 1 85 ? 6.959 -0.548 -7.944 1.00 78.12 85 LEU A O 1
ATOM 704 N N . GLY A 1 86 ? 6.576 -0.957 -10.131 1.00 78.94 86 GLY A N 1
ATOM 705 C CA . GLY A 1 86 ? 5.294 -1.628 -9.926 1.00 78.94 86 GLY A CA 1
ATOM 706 C C . GLY A 1 86 ? 5.434 -2.799 -8.953 1.00 78.94 86 GLY A C 1
ATOM 707 O O . GLY A 1 86 ? 4.657 -2.927 -8.006 1.00 78.94 86 GLY A O 1
ATOM 708 N N . LYS A 1 87 ? 6.509 -3.581 -9.099 1.00 81.00 87 LYS A N 1
ATOM 709 C CA . LYS A 1 87 ? 6.876 -4.651 -8.1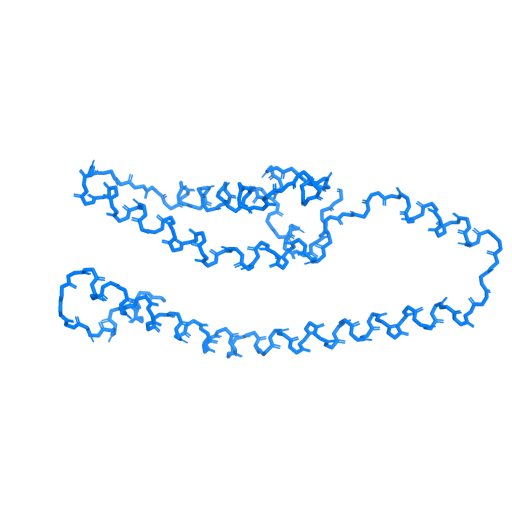67 1.00 81.00 87 LYS A CA 1
ATOM 710 C C . LYS A 1 87 ? 7.102 -4.138 -6.740 1.00 81.00 87 LYS A C 1
ATOM 712 O O . LYS A 1 87 ? 6.469 -4.651 -5.821 1.00 81.00 87 LYS A O 1
ATOM 717 N N . LYS A 1 88 ? 7.910 -3.091 -6.537 1.00 83.31 88 LYS A N 1
ATOM 718 C CA . LYS A 1 88 ? 8.136 -2.488 -5.205 1.00 83.31 88 LYS A CA 1
ATOM 719 C C . LYS A 1 88 ? 6.854 -1.942 -4.573 1.00 83.31 88 LYS A C 1
ATOM 721 O O . LYS A 1 88 ? 6.629 -2.106 -3.375 1.00 83.31 88 LYS A O 1
ATOM 726 N N . VAL A 1 89 ? 5.987 -1.314 -5.367 1.00 84.44 89 VAL A N 1
ATOM 727 C CA . VAL A 1 89 ? 4.673 -0.833 -4.913 1.00 84.44 89 VAL A CA 1
ATOM 728 C C . VAL A 1 89 ? 3.815 -2.000 -4.418 1.00 84.44 89 VAL A C 1
ATOM 730 O O . VAL A 1 89 ? 3.230 -1.912 -3.335 1.00 84.44 89 VAL A O 1
ATOM 733 N N . LEU A 1 90 ? 3.770 -3.105 -5.168 1.00 83.50 90 LEU A N 1
ATOM 734 C CA . LEU A 1 90 ? 3.039 -4.315 -4.781 1.00 83.50 90 LEU A CA 1
ATOM 735 C C . LEU A 1 90 ? 3.644 -4.995 -3.547 1.00 83.50 90 LEU A C 1
ATOM 737 O O . LEU A 1 90 ? 2.896 -5.469 -2.692 1.00 83.50 90 LEU A O 1
ATOM 741 N N . GLU A 1 91 ? 4.970 -5.002 -3.414 1.00 84.31 91 GLU A N 1
ATOM 742 C CA . GLU A 1 91 ? 5.667 -5.517 -2.232 1.00 84.31 91 GLU A CA 1
ATOM 743 C C . GLU A 1 91 ? 5.324 -4.710 -0.972 1.00 84.31 91 GLU A C 1
ATOM 745 O O . GLU A 1 91 ? 5.096 -5.298 0.086 1.00 84.31 91 GLU A O 1
ATOM 750 N N . LEU A 1 92 ? 5.225 -3.379 -1.071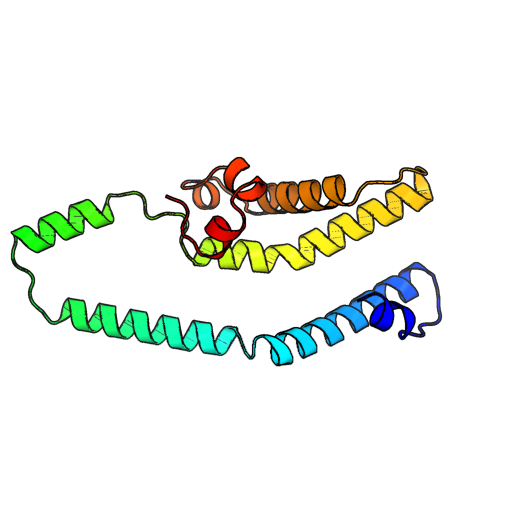 1.00 84.81 92 LEU A N 1
ATOM 751 C CA . LEU A 1 92 ? 4.891 -2.493 0.053 1.00 84.81 92 LEU A CA 1
ATOM 752 C C . LEU A 1 92 ? 3.403 -2.513 0.428 1.00 84.81 92 LEU A C 1
ATOM 754 O O . LEU A 1 92 ? 3.059 -2.338 1.603 1.00 84.81 92 LEU A O 1
ATOM 758 N N . LEU A 1 93 ? 2.516 -2.743 -0.544 1.00 85.31 93 LEU A N 1
ATOM 759 C CA . LEU A 1 93 ? 1.062 -2.708 -0.378 1.00 85.31 93 LEU A CA 1
ATOM 760 C C . LEU A 1 93 ? 0.537 -3.497 0.843 1.00 85.31 93 LEU A C 1
ATOM 762 O O . LEU A 1 93 ? -0.235 -2.915 1.614 1.00 85.31 93 LEU A O 1
ATOM 766 N N . PRO A 1 94 ? 0.917 -4.768 1.094 1.00 84.50 94 PRO A N 1
ATOM 767 C CA . PRO A 1 94 ? 0.417 -5.510 2.252 1.00 84.50 94 PRO A CA 1
ATOM 768 C C . PRO A 1 94 ? 0.874 -4.912 3.589 1.00 84.50 94 PRO A C 1
ATOM 770 O O . PRO A 1 94 ? 0.073 -4.836 4.523 1.00 84.50 94 PRO A O 1
ATOM 773 N N . TYR A 1 95 ? 2.124 -4.450 3.692 1.00 84.69 95 TYR A N 1
ATOM 774 C CA . TYR A 1 95 ? 2.654 -3.854 4.923 1.00 84.69 95 TYR A CA 1
ATOM 775 C C . TYR A 1 95 ? 1.952 -2.538 5.244 1.00 84.69 95 TYR A C 1
ATOM 777 O O . TYR A 1 95 ? 1.477 -2.336 6.365 1.00 84.69 95 TYR A O 1
ATOM 785 N N . VAL A 1 96 ? 1.817 -1.675 4.235 1.00 86.00 96 VAL A N 1
ATOM 786 C CA . VAL A 1 96 ? 1.125 -0.396 4.369 1.00 86.00 96 VAL A CA 1
ATOM 787 C C . VAL A 1 96 ? -0.347 -0.612 4.706 1.00 86.00 96 VAL A C 1
ATOM 789 O O . VAL A 1 96 ? -0.866 0.034 5.612 1.00 86.00 96 VAL A O 1
ATOM 792 N N . THR A 1 97 ? -1.021 -1.554 4.047 1.00 84.69 97 THR A N 1
ATOM 793 C CA . THR A 1 97 ? -2.434 -1.849 4.320 1.00 84.69 97 THR A CA 1
ATOM 794 C C . THR A 1 97 ? -2.640 -2.283 5.769 1.00 84.69 97 THR A C 1
ATOM 796 O O . THR A 1 97 ? -3.510 -1.745 6.450 1.00 84.69 97 THR A O 1
ATOM 799 N N . VAL A 1 98 ? -1.815 -3.202 6.283 1.00 86.62 98 VAL A N 1
ATOM 800 C CA . VAL A 1 98 ? -1.909 -3.651 7.682 1.00 86.62 98 VAL A CA 1
ATOM 801 C C . VAL A 1 98 ? -1.613 -2.505 8.656 1.00 86.62 98 VAL A C 1
ATOM 803 O O . VAL A 1 98 ? -2.330 -2.351 9.645 1.00 86.62 98 VAL A O 1
ATOM 806 N N . TRP A 1 99 ? -0.620 -1.663 8.360 1.00 89.00 99 TRP A N 1
ATOM 807 C CA . TRP A 1 99 ? -0.304 -0.473 9.154 1.00 89.00 99 TRP A CA 1
ATOM 808 C C . TRP A 1 99 ? -1.465 0.533 9.199 1.00 89.00 99 TRP A C 1
ATOM 810 O O . TRP A 1 99 ? -1.855 0.991 10.276 1.00 89.00 99 TRP A O 1
ATOM 820 N N . ILE A 1 100 ? -2.064 0.857 8.048 1.00 86.88 100 ILE A N 1
ATOM 821 C CA . ILE A 1 100 ? -3.219 1.761 7.976 1.00 86.88 100 ILE A CA 1
ATOM 822 C C . ILE A 1 100 ? -4.427 1.153 8.693 1.00 86.88 100 ILE A C 1
ATOM 824 O O . ILE A 1 100 ? -5.078 1.855 9.463 1.00 86.88 100 ILE A O 1
ATOM 828 N N . LEU A 1 101 ? -4.711 -0.139 8.511 1.00 82.19 101 LEU A N 1
ATOM 829 C CA . LEU A 1 101 ? -5.813 -0.811 9.207 1.00 82.19 101 LEU A CA 1
ATOM 830 C C . LEU A 1 101 ? -5.629 -0.787 10.726 1.00 82.19 101 LEU A C 1
ATOM 832 O O . LEU A 1 101 ? -6.590 -0.531 11.454 1.00 82.19 101 LEU A O 1
ATOM 836 N N . TRP A 1 102 ? -4.404 -0.994 11.213 1.00 87.06 102 TRP A N 1
ATOM 837 C CA . TRP A 1 102 ? -4.087 -0.846 12.631 1.00 87.06 102 TRP A CA 1
ATOM 838 C C . TRP A 1 102 ? -4.343 0.589 13.120 1.00 87.06 102 TRP A C 1
ATOM 840 O O . TRP A 1 102 ? -5.013 0.771 14.139 1.00 87.06 102 TRP A O 1
ATOM 850 N N . LYS A 1 103 ? -3.915 1.613 12.362 1.00 82.38 103 LYS A N 1
ATOM 851 C CA . LYS A 1 103 ? -4.191 3.028 12.680 1.00 82.38 103 LYS A CA 1
ATOM 852 C C . LYS A 1 103 ? -5.687 3.349 12.693 1.00 82.38 103 LYS A C 1
ATOM 854 O O . LYS A 1 103 ? -6.142 4.040 13.598 1.00 82.38 103 LYS A O 1
ATOM 859 N N . VAL A 1 104 ? -6.455 2.853 11.721 1.00 81.44 104 VAL A N 1
ATOM 860 C CA . VAL A 1 104 ? -7.916 3.044 11.647 1.00 81.44 104 VAL A CA 1
ATOM 861 C C . VAL A 1 104 ? -8.594 2.402 12.852 1.00 81.44 104 VAL A C 1
ATOM 863 O O . VAL A 1 104 ? -9.401 3.046 13.519 1.00 81.44 104 VAL A O 1
ATOM 866 N N . ARG A 1 105 ? -8.227 1.157 13.178 1.00 80.44 105 ARG A N 1
ATOM 867 C CA . ARG A 1 105 ? -8.762 0.447 14.344 1.00 80.44 105 ARG A CA 1
ATOM 868 C C . ARG A 1 105 ? -8.459 1.200 15.634 1.00 80.44 105 ARG A C 1
ATOM 870 O O . ARG A 1 105 ? -9.349 1.349 16.465 1.00 80.44 105 ARG A O 1
ATOM 877 N N . ASN A 1 106 ? -7.227 1.669 15.814 1.00 77.44 106 ASN A N 1
ATOM 878 C CA . ASN A 1 106 ? -6.847 2.402 17.018 1.00 77.44 106 ASN A CA 1
ATOM 879 C C . ASN A 1 106 ? -7.524 3.772 17.093 1.00 77.44 106 ASN A C 1
ATOM 881 O O . ASN A 1 106 ? -8.050 4.112 18.144 1.00 77.44 106 ASN A O 1
ATOM 885 N N . GLY A 1 107 ? -7.619 4.510 15.987 1.00 78.75 107 GLY A N 1
ATOM 886 C CA . GLY A 1 107 ? -8.361 5.772 15.946 1.00 78.75 107 GLY A CA 1
ATOM 887 C C . GLY A 1 107 ? -9.844 5.596 16.286 1.00 78.75 107 GLY A C 1
ATOM 888 O O . GLY A 1 107 ? -10.405 6.402 17.020 1.00 78.75 107 GLY A O 1
ATOM 889 N N . LYS A 1 108 ? -10.475 4.502 15.842 1.00 73.25 108 LYS A N 1
ATOM 890 C CA . LYS A 1 108 ? -11.863 4.202 16.217 1.00 73.25 108 LYS A CA 1
ATOM 891 C C . LYS A 1 108 ? -12.005 3.885 17.708 1.00 73.25 108 LYS A C 1
ATOM 893 O O . LYS A 1 108 ? -12.936 4.358 18.346 1.00 73.25 108 LYS A O 1
ATOM 898 N N . VAL A 1 109 ? -11.090 3.083 18.256 1.00 71.44 109 VAL A N 1
ATOM 899 C CA . VAL A 1 109 ? -11.160 2.611 19.650 1.00 71.44 109 VAL A CA 1
ATOM 900 C C . VAL A 1 109 ? -10.782 3.697 20.658 1.00 71.44 109 VAL A C 1
ATOM 902 O O . VAL A 1 109 ? -11.417 3.785 21.702 1.00 71.44 109 VAL A O 1
ATOM 905 N N . PHE A 1 110 ? -9.766 4.507 20.365 1.00 72.69 110 PHE A N 1
ATOM 906 C CA . PHE A 1 110 ? -9.200 5.465 21.319 1.00 72.69 110 PHE A CA 1
ATOM 907 C C . PHE A 1 110 ? -9.615 6.916 21.052 1.00 72.69 110 PHE A C 1
ATOM 909 O O . PHE A 1 110 ? -9.643 7.710 21.983 1.00 72.69 110 PHE A O 1
ATOM 916 N N . GLU A 1 111 ? -9.957 7.269 19.808 1.00 78.56 111 GLU A N 1
ATOM 917 C CA . GLU A 1 111 ? -10.273 8.654 19.417 1.00 78.56 111 GLU A CA 1
ATOM 918 C C . GLU A 1 111 ? -11.714 8.824 18.903 1.00 78.56 111 GLU A C 1
ATOM 920 O O . GLU A 1 111 ? -12.087 9.929 18.519 1.00 78.56 111 GLU A O 1
ATOM 925 N N . GLN A 1 112 ? -12.508 7.743 18.839 1.00 79.06 112 GLN A N 1
ATOM 926 C CA . GLN A 1 112 ? -13.841 7.692 18.209 1.00 79.06 112 GLN A CA 1
ATOM 927 C C . GLN A 1 112 ? -13.906 8.309 16.798 1.00 79.06 112 GLN A C 1
ATOM 929 O O . GLN A 1 112 ? -14.952 8.764 16.340 1.00 79.06 112 GLN A O 1
ATOM 934 N N . LYS A 1 113 ? -12.786 8.302 16.069 1.00 74.00 113 LYS A N 1
ATOM 935 C CA . LYS A 1 113 ? -12.729 8.815 14.699 1.00 74.00 113 LYS A CA 1
ATOM 936 C C . LYS A 1 113 ? -13.055 7.710 13.711 1.00 74.00 113 LYS A C 1
ATOM 938 O O . LYS A 1 113 ? -12.302 6.743 13.575 1.00 74.00 113 LYS A O 1
ATOM 943 N N . GLU A 1 114 ? -14.134 7.891 12.963 1.00 76.38 114 GLU A N 1
ATOM 944 C CA . GLU A 1 114 ? -14.409 7.088 11.776 1.00 76.38 114 GLU A CA 1
ATOM 945 C C . GLU A 1 114 ? -13.701 7.679 10.550 1.00 76.38 114 GLU A C 1
ATOM 947 O O . GLU A 1 114 ? -13.506 8.890 10.438 1.00 76.38 114 GLU A O 1
ATOM 952 N N . ARG A 1 115 ? -13.264 6.814 9.628 1.00 78.75 115 ARG A N 1
ATOM 953 C CA . ARG A 1 115 ? -12.609 7.226 8.379 1.00 78.75 115 ARG A CA 1
ATOM 954 C C . ARG A 1 115 ? -13.317 6.594 7.195 1.00 78.75 115 ARG A C 1
ATOM 956 O O . ARG A 1 115 ? -13.600 5.399 7.209 1.00 78.75 115 ARG A O 1
ATOM 963 N N . SER A 1 116 ? -13.552 7.391 6.157 1.00 81.81 116 SER A N 1
ATOM 964 C CA . SER A 1 116 ? -14.105 6.897 4.899 1.00 81.81 116 SER A CA 1
ATOM 965 C C . SER A 1 116 ? -13.099 6.010 4.161 1.00 81.81 116 SER A C 1
ATOM 967 O O . SER A 1 116 ? -11.883 6.197 4.267 1.00 81.81 116 SER A O 1
ATOM 969 N N . LEU A 1 117 ? -13.604 5.072 3.354 1.00 73.19 117 LEU A N 1
ATOM 970 C CA . LEU A 1 117 ? -12.770 4.201 2.517 1.00 73.19 117 LEU A CA 1
ATOM 971 C C . LEU A 1 117 ? -11.857 5.006 1.583 1.00 73.19 117 LEU A C 1
ATOM 973 O O . LEU A 1 117 ? -10.682 4.682 1.452 1.00 73.19 117 LEU A O 1
ATOM 977 N N . VAL A 1 118 ? -12.360 6.110 1.018 1.00 76.50 118 VAL A N 1
ATOM 978 C CA . VAL A 1 118 ? -11.576 7.023 0.168 1.00 76.50 118 VAL A CA 1
ATOM 979 C C . VAL A 1 118 ? -10.363 7.572 0.922 1.00 76.50 118 VAL A C 1
ATOM 981 O O . VAL A 1 118 ? -9.247 7.575 0.400 1.00 76.50 118 VAL A O 1
ATOM 984 N N . ARG A 1 119 ? -10.549 7.988 2.182 1.00 79.12 119 ARG A N 1
ATOM 985 C CA . ARG A 1 119 ? -9.450 8.489 3.013 1.00 79.12 119 ARG A CA 1
ATOM 986 C C . ARG A 1 119 ? -8.431 7.393 3.320 1.00 79.12 119 ARG A C 1
ATOM 988 O O . ARG A 1 119 ? -7.234 7.657 3.259 1.00 79.12 119 ARG A O 1
ATOM 995 N N . ILE A 1 120 ? -8.896 6.176 3.599 1.00 78.44 120 ILE A N 1
ATOM 996 C CA . ILE A 1 120 ? -8.041 5.007 3.848 1.00 78.44 120 ILE A CA 1
ATOM 997 C C . ILE A 1 120 ? -7.206 4.674 2.603 1.00 78.44 120 ILE A C 1
ATOM 999 O O . ILE A 1 120 ? -5.992 4.524 2.712 1.00 78.44 120 ILE A O 1
ATOM 1003 N N . CYS A 1 121 ? -7.817 4.627 1.416 1.00 79.31 121 CYS A N 1
ATOM 1004 C CA . CYS A 1 121 ? -7.116 4.373 0.155 1.00 79.31 121 CYS A CA 1
ATOM 1005 C C . CYS A 1 121 ? -6.054 5.440 -0.148 1.00 79.31 121 CYS A C 1
ATOM 1007 O O . CYS A 1 121 ? -4.934 5.100 -0.529 1.00 79.31 121 CYS A O 1
ATOM 1009 N N . ASN A 1 122 ? -6.367 6.719 0.072 1.00 80.00 122 ASN A N 1
ATOM 1010 C CA . ASN A 1 122 ? -5.406 7.806 -0.122 1.00 80.00 122 ASN A CA 1
ATOM 1011 C C . ASN A 1 122 ? -4.253 7.745 0.889 1.00 80.00 122 ASN A C 1
ATOM 1013 O O . ASN A 1 122 ? -3.110 8.008 0.526 1.00 80.00 122 ASN A O 1
ATOM 1017 N N . GLU A 1 123 ? -4.518 7.353 2.138 1.00 84.88 123 GLU A N 1
ATOM 1018 C CA . GLU A 1 123 ? -3.463 7.133 3.133 1.00 84.88 123 GLU A CA 1
ATOM 1019 C C . GLU A 1 123 ? -2.567 5.942 2.785 1.00 84.88 123 GLU A C 1
ATOM 1021 O O . GLU A 1 123 ? -1.361 6.015 3.020 1.00 84.88 123 GLU A O 1
ATOM 1026 N N . ILE A 1 124 ? -3.120 4.870 2.207 1.00 84.44 124 ILE A N 1
ATOM 1027 C CA . ILE A 1 124 ? -2.328 3.740 1.702 1.00 84.44 124 ILE A CA 1
ATOM 1028 C C . ILE A 1 124 ? -1.395 4.226 0.592 1.00 84.44 124 ILE A C 1
ATOM 1030 O O . ILE A 1 124 ? -0.185 4.054 0.706 1.00 84.44 124 ILE A O 1
ATOM 1034 N N . LYS A 1 125 ? -1.922 4.911 -0.429 1.00 84.19 125 LYS A N 1
ATOM 1035 C CA . LYS A 1 125 ? -1.111 5.467 -1.526 1.00 84.19 125 LYS A CA 1
ATOM 1036 C C . LYS A 1 125 ? -0.047 6.444 -1.006 1.00 84.19 125 LYS A C 1
ATOM 1038 O O . LYS A 1 125 ? 1.126 6.301 -1.326 1.00 84.19 125 LYS A O 1
ATOM 1043 N N . GLY A 1 126 ? -0.418 7.376 -0.127 1.00 84.62 126 GLY A N 1
ATOM 1044 C CA . GLY A 1 126 ? 0.518 8.325 0.491 1.0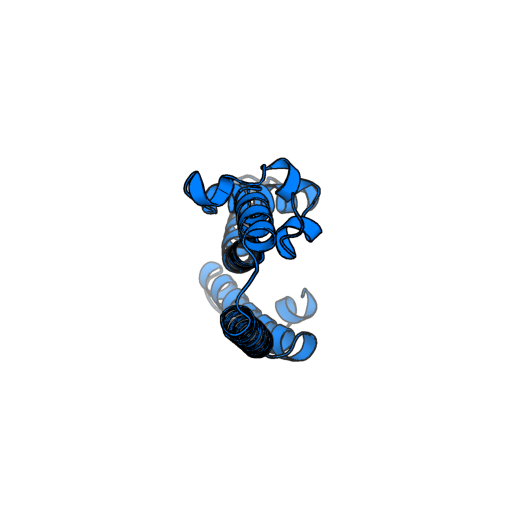0 84.62 126 GLY A CA 1
ATOM 1045 C C . GLY A 1 126 ? 1.601 7.660 1.342 1.00 84.62 126 GLY A C 1
ATOM 1046 O O . GLY A 1 126 ? 2.752 8.086 1.328 1.00 84.62 126 GLY A O 1
ATOM 1047 N N . THR A 1 127 ? 1.267 6.583 2.052 1.00 88.81 127 THR A N 1
ATOM 1048 C CA . THR A 1 127 ? 2.245 5.850 2.866 1.00 88.81 127 THR A CA 1
ATOM 1049 C C . THR A 1 127 ? 3.166 4.998 1.995 1.00 88.81 127 THR A C 1
ATOM 1051 O O . THR A 1 127 ? 4.358 4.962 2.271 1.00 88.81 127 THR A O 1
ATOM 1054 N N . ILE A 1 128 ? 2.664 4.384 0.914 1.00 87.31 128 ILE A N 1
ATOM 1055 C CA . ILE A 1 128 ? 3.507 3.719 -0.096 1.00 87.31 128 ILE A CA 1
ATOM 1056 C C . ILE A 1 128 ? 4.492 4.728 -0.687 1.00 87.31 128 ILE A C 1
ATOM 1058 O O . ILE A 1 128 ? 5.689 4.471 -0.694 1.00 87.31 128 ILE A O 1
ATOM 1062 N N . TRP A 1 129 ? 4.012 5.903 -1.101 1.00 85.31 129 TRP A N 1
ATOM 1063 C CA . TRP A 1 129 ? 4.862 6.980 -1.613 1.00 85.31 129 TRP A CA 1
ATOM 1064 C C . TRP A 1 129 ? 5.960 7.395 -0.626 1.00 85.31 129 TRP A C 1
ATOM 1066 O O . TRP A 1 129 ? 7.109 7.618 -1.010 1.00 85.31 129 TRP A O 1
ATOM 1076 N N . TYR A 1 130 ? 5.611 7.495 0.656 1.00 85.69 130 TYR A N 1
ATOM 1077 C CA . TYR A 1 130 ? 6.559 7.820 1.713 1.00 85.69 130 TYR A CA 1
ATOM 1078 C C . TYR A 1 130 ? 7.580 6.690 1.944 1.00 85.69 130 TYR A C 1
ATOM 1080 O O . TYR A 1 130 ? 8.765 6.968 2.110 1.00 85.69 130 TYR A O 1
ATOM 1088 N N . TRP A 1 131 ? 7.142 5.425 1.914 1.00 86.75 131 TRP A N 1
ATOM 1089 C CA . TRP A 1 131 ? 7.970 4.237 2.174 1.00 86.75 131 TRP A CA 1
ATOM 1090 C C . TRP A 1 131 ? 8.819 3.792 0.983 1.00 86.75 131 TRP A C 1
ATOM 1092 O O . TRP A 1 131 ? 9.820 3.113 1.189 1.00 86.75 131 TRP A O 1
ATOM 1102 N N . LEU A 1 132 ? 8.492 4.232 -0.234 1.00 81.69 132 LEU A N 1
ATOM 1103 C CA . LEU A 1 132 ? 9.333 4.091 -1.429 1.00 81.69 132 LEU A CA 1
ATOM 1104 C C . LEU A 1 132 ? 10.677 4.846 -1.335 1.00 81.69 132 LEU A C 1
ATOM 1106 O O . LEU A 1 132 ? 11.436 4.857 -2.290 1.00 81.69 132 LEU A O 1
ATOM 1110 N N . GLY A 1 133 ? 11.024 5.462 -0.203 1.00 72.62 133 GLY A N 1
ATOM 1111 C CA . GLY A 1 133 ? 12.423 5.790 0.083 1.00 72.62 133 GLY A CA 1
ATOM 1112 C C . GLY A 1 133 ? 13.033 6.896 -0.790 1.00 72.62 133 GLY A C 1
ATOM 1113 O O . GLY A 1 133 ? 12.398 7.911 -1.057 1.00 72.62 133 GLY A O 1
ATOM 1114 N N . THR A 1 134 ? 14.321 6.772 -1.126 1.00 58.06 134 THR A N 1
ATOM 1115 C CA . THR A 1 134 ? 15.182 7.845 -1.664 1.00 58.06 134 THR A CA 1
ATOM 1116 C C . THR A 1 134 ? 14.791 8.344 -3.061 1.00 58.06 134 THR A C 1
ATOM 1118 O O . THR A 1 134 ? 14.066 7.699 -3.814 1.00 58.06 134 THR A O 1
ATOM 1121 N N . TRP A 1 135 ? 15.289 9.538 -3.403 1.00 52.88 135 TRP A N 1
ATOM 1122 C CA . TRP A 1 135 ? 15.012 10.277 -4.645 1.00 52.88 135 TRP A CA 1
ATOM 1123 C C . TRP A 1 135 ? 15.238 9.462 -5.934 1.00 52.88 135 TRP A C 1
ATOM 1125 O O . TRP A 1 135 ? 14.518 9.667 -6.903 1.00 52.88 135 TRP A O 1
ATOM 1135 N N . GLU A 1 136 ? 16.159 8.493 -5.939 1.00 58.12 136 GLU A N 1
ATOM 1136 C CA . GLU A 1 136 ? 16.415 7.608 -7.090 1.00 58.12 136 GLU A CA 1
ATOM 1137 C C . GLU A 1 136 ? 15.214 6.730 -7.456 1.00 58.12 136 GLU A C 1
ATOM 1139 O O . GLU A 1 136 ? 14.949 6.506 -8.632 1.00 58.12 136 GLU A O 1
ATOM 1144 N N . GLN A 1 137 ? 14.440 6.282 -6.463 1.00 58.47 137 GLN A N 1
ATOM 1145 C CA . GLN A 1 137 ? 13.248 5.460 -6.693 1.00 58.47 137 GLN A CA 1
ATOM 1146 C C . GLN A 1 137 ? 12.046 6.298 -7.141 1.00 58.47 137 GLN A C 1
ATOM 1148 O O . GLN A 1 137 ? 11.091 5.741 -7.665 1.00 58.47 137 GLN A O 1
ATOM 1153 N N . ARG A 1 138 ? 12.100 7.626 -6.954 1.00 65.94 138 ARG A N 1
ATOM 1154 C CA . ARG A 1 138 ? 11.050 8.600 -7.305 1.00 65.94 138 ARG A CA 1
ATOM 1155 C C . ARG A 1 138 ? 11.426 9.491 -8.495 1.00 65.94 138 ARG A C 1
ATOM 1157 O O . ARG A 1 138 ? 10.681 10.406 -8.818 1.00 65.94 138 ARG A O 1
ATOM 1164 N N . ARG A 1 139 ? 12.575 9.247 -9.139 1.00 62.28 139 ARG A N 1
ATOM 1165 C CA . ARG A 1 139 ? 13.155 10.154 -10.146 1.00 62.28 139 ARG A CA 1
ATOM 1166 C C . ARG A 1 139 ? 12.282 10.314 -11.396 1.00 62.28 139 ARG A C 1
ATOM 1168 O O . ARG A 1 139 ? 12.360 11.350 -12.042 1.00 62.28 139 ARG A O 1
ATOM 1175 N N . ASN A 1 140 ? 11.446 9.317 -11.696 1.00 64.00 140 ASN A N 1
ATOM 1176 C CA . ASN A 1 140 ? 10.755 9.203 -12.984 1.00 64.00 140 ASN A CA 1
ATOM 1177 C C . ASN A 1 140 ? 9.212 9.191 -12.867 1.00 64.00 140 ASN A C 1
ATOM 1179 O O . ASN A 1 140 ? 8.549 8.821 -13.824 1.00 64.00 140 ASN A O 1
ATOM 1183 N N . PHE A 1 141 ? 8.623 9.531 -11.709 1.00 72.50 141 PHE A N 1
ATOM 1184 C CA . PHE A 1 141 ? 7.164 9.706 -11.555 1.00 72.50 141 PHE A CA 1
ATOM 1185 C C . PHE A 1 141 ? 6.826 10.490 -10.277 1.00 72.50 141 PHE A C 1
ATOM 1187 O O . PHE A 1 141 ? 7.592 10.482 -9.311 1.00 72.50 141 PHE A O 1
ATOM 1194 N N . ILE A 1 142 ? 5.671 11.155 -10.241 1.00 77.19 142 ILE A N 1
ATOM 1195 C CA . ILE A 1 142 ? 5.241 12.004 -9.122 1.00 77.19 142 ILE A CA 1
ATOM 1196 C C . ILE A 1 142 ? 4.134 11.348 -8.289 1.00 77.19 142 ILE A C 1
ATOM 1198 O O . ILE A 1 142 ? 3.472 10.394 -8.694 1.00 77.19 142 ILE A O 1
ATOM 1202 N N . PHE A 1 143 ? 3.882 11.889 -7.090 1.00 80.12 143 PHE A N 1
ATOM 1203 C CA . PHE A 1 143 ? 2.838 11.375 -6.192 1.00 80.12 143 PHE A CA 1
ATOM 1204 C C . PHE A 1 143 ? 1.456 11.326 -6.858 1.00 80.12 143 PHE A C 1
ATOM 1206 O O . PHE A 1 143 ? 0.645 10.442 -6.573 1.00 80.12 143 PHE A O 1
ATOM 1213 N N . GLN A 1 144 ? 1.199 12.267 -7.766 1.00 77.25 144 GLN A N 1
ATOM 1214 C CA . GLN A 1 144 ? -0.049 12.349 -8.508 1.00 77.25 144 GLN A CA 1
ATOM 1215 C C . GLN A 1 144 ? -0.275 11.129 -9.406 1.00 77.25 144 GLN A C 1
ATOM 1217 O O . GLN A 1 144 ? -1.414 10.676 -9.516 1.00 77.25 144 GLN A O 1
ATOM 1222 N N . ASP A 1 145 ? 0.786 10.522 -9.936 1.00 78.81 145 ASP A N 1
ATOM 1223 C CA . ASP A 1 145 ? 0.680 9.299 -10.729 1.00 78.81 145 ASP A CA 1
ATOM 1224 C C . ASP A 1 145 ? 0.270 8.107 -9.866 1.00 78.81 145 ASP A C 1
ATOM 1226 O O . ASP A 1 145 ? -0.578 7.309 -10.253 1.00 78.81 145 ASP A O 1
ATOM 1230 N N . LEU A 1 146 ? 0.767 8.030 -8.630 1.00 79.06 146 LEU A N 1
ATOM 1231 C CA . LEU A 1 146 ? 0.321 7.019 -7.669 1.00 79.06 146 LEU A CA 1
ATOM 1232 C C . LEU A 1 146 ? -1.142 7.224 -7.243 1.00 79.06 146 LEU A C 1
ATOM 1234 O O . LEU A 1 146 ? -1.872 6.259 -6.987 1.00 79.06 146 LEU A O 1
ATOM 1238 N N . LEU A 1 147 ? -1.586 8.481 -7.159 1.00 78.88 147 LEU A N 1
ATOM 1239 C CA . LEU A 1 147 ? -2.960 8.826 -6.806 1.00 78.88 147 LEU A CA 1
ATOM 1240 C C . LEU A 1 147 ? -3.954 8.534 -7.929 1.00 78.88 147 LEU A C 1
ATOM 1242 O O . LEU A 1 147 ? -4.980 7.904 -7.654 1.00 78.88 147 LEU A O 1
ATOM 1246 N N . LEU A 1 148 ? -3.654 8.977 -9.147 1.00 77.88 148 LEU A N 1
ATOM 1247 C CA . LEU A 1 148 ? -4.597 9.030 -10.266 1.00 77.88 148 LEU A CA 1
ATOM 1248 C C . LEU A 1 148 ? -4.335 7.949 -11.320 1.00 77.88 148 LEU A C 1
ATOM 1250 O O . LEU A 1 148 ? -5.284 7.417 -11.885 1.00 77.88 148 LEU A O 1
ATOM 1254 N N . ASN A 1 149 ? -3.077 7.548 -11.504 1.00 81.25 149 ASN A N 1
ATOM 1255 C CA . ASN A 1 149 ? -2.621 6.686 -12.596 1.00 81.25 149 ASN A CA 1
ATOM 1256 C C . ASN A 1 149 ? -2.069 5.347 -12.078 1.00 81.25 149 ASN A C 1
ATOM 1258 O O . ASN A 1 149 ? -1.091 4.813 -12.595 1.00 81.25 149 ASN A O 1
ATOM 1262 N N . TRP A 1 150 ? -2.714 4.774 -11.053 1.00 80.25 150 TRP A N 1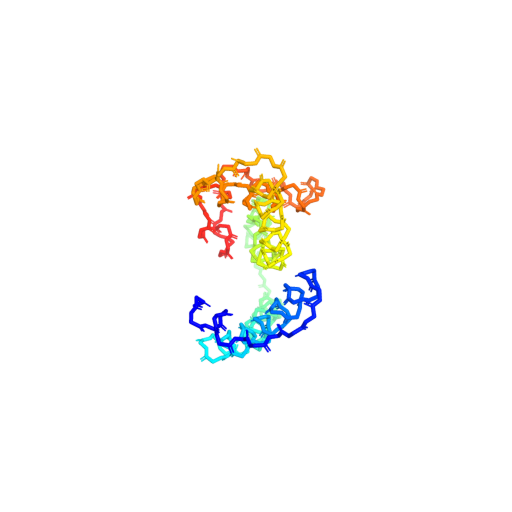
ATOM 1263 C CA . TRP A 1 150 ? -2.264 3.542 -10.387 1.00 80.25 150 TRP A CA 1
ATOM 1264 C C . TRP A 1 150 ? -1.960 2.399 -11.366 1.00 80.25 150 TRP A C 1
ATOM 1266 O O . TRP A 1 150 ? -0.942 1.733 -11.224 1.00 80.25 150 TRP A O 1
ATOM 1276 N N . GLY A 1 151 ? -2.815 2.183 -12.372 1.00 76.69 151 GLY A N 1
ATOM 1277 C CA . GLY A 1 151 ? -2.598 1.140 -13.380 1.00 76.69 151 GLY A CA 1
ATOM 1278 C C . GLY A 1 151 ? -1.288 1.326 -14.148 1.00 76.69 151 GLY A C 1
ATOM 1279 O O . GLY A 1 151 ? -0.527 0.373 -14.287 1.00 76.69 151 GLY A O 1
ATOM 1280 N N . ALA A 1 152 ? -0.984 2.563 -14.545 1.00 80.19 152 ALA A N 1
ATOM 1281 C CA . ALA A 1 152 ? 0.261 2.895 -15.228 1.00 80.19 152 ALA A CA 1
ATOM 1282 C C . ALA A 1 152 ? 1.481 2.699 -14.307 1.00 80.19 152 ALA A C 1
ATOM 1284 O O . ALA A 1 152 ? 2.486 2.147 -14.747 1.00 80.19 152 ALA A O 1
ATOM 1285 N N . VAL A 1 153 ? 1.379 3.043 -13.012 1.00 79.50 153 VAL A N 1
ATOM 1286 C CA . VAL A 1 153 ? 2.450 2.776 -12.023 1.00 79.50 153 VAL A CA 1
ATOM 1287 C C . VAL A 1 153 ? 2.753 1.286 -11.915 1.00 79.50 153 VAL A C 1
ATOM 1289 O O . VAL A 1 153 ? 3.914 0.886 -11.889 1.00 79.50 153 VAL A O 1
ATOM 1292 N N . ILE A 1 154 ? 1.711 0.460 -11.816 1.00 80.25 154 ILE A N 1
ATOM 1293 C CA . ILE A 1 154 ? 1.866 -0.984 -11.620 1.00 80.25 154 ILE A CA 1
ATOM 1294 C C . ILE A 1 154 ? 2.441 -1.661 -12.862 1.00 80.25 154 ILE A C 1
ATOM 1296 O O . ILE A 1 154 ? 3.263 -2.568 -12.733 1.00 80.25 154 ILE A O 1
ATOM 1300 N N . ASN A 1 155 ? 2.042 -1.213 -14.049 1.00 77.25 155 ASN A N 1
ATOM 1301 C CA . ASN A 1 155 ? 2.518 -1.782 -15.306 1.00 77.25 155 ASN A CA 1
ATOM 1302 C C . ASN A 1 155 ? 3.889 -1.236 -15.737 1.00 77.25 155 ASN A C 1
ATOM 1304 O O . ASN A 1 155 ? 4.578 -1.881 -16.528 1.00 77.25 155 ASN A O 1
ATOM 1308 N N . GLY A 1 156 ? 4.312 -0.101 -15.170 1.00 70.06 156 GLY A N 1
ATOM 1309 C CA . GLY A 1 156 ? 5.529 0.600 -15.572 1.00 70.06 156 GLY A CA 1
ATOM 1310 C C . GLY A 1 156 ? 5.348 1.453 -16.830 1.00 70.06 156 GLY A C 1
ATOM 1311 O O . GLY A 1 156 ? 6.342 1.783 -17.465 1.00 70.06 156 GLY A O 1
ATOM 1312 N N . ASP A 1 157 ? 4.105 1.809 -17.165 1.00 72.94 157 ASP A N 1
ATOM 1313 C CA . ASP A 1 157 ? 3.723 2.552 -18.376 1.00 72.94 157 ASP A CA 1
ATOM 1314 C C . ASP A 1 157 ? 3.746 4.082 -18.166 1.00 72.94 157 ASP A C 1
ATOM 1316 O O . ASP A 1 157 ? 3.214 4.830 -18.981 1.00 72.94 157 ASP A O 1
ATOM 1320 N N . ILE A 1 158 ? 4.291 4.565 -17.042 1.00 65.94 158 ILE A N 1
ATOM 1321 C CA . ILE A 1 158 ? 4.411 6.006 -16.776 1.00 65.94 158 ILE A CA 1
ATOM 1322 C C . ILE A 1 158 ? 5.642 6.535 -17.503 1.00 65.94 158 ILE A C 1
ATOM 1324 O O . ILE A 1 158 ? 6.759 6.117 -17.191 1.00 65.94 158 ILE A O 1
ATOM 1328 N N . GLY A 1 159 ? 5.407 7.457 -18.434 1.00 56.38 159 GLY A N 1
ATOM 1329 C CA . GLY A 1 159 ? 6.391 8.271 -19.143 1.00 56.38 159 GLY A CA 1
ATOM 1330 C C . GLY A 1 159 ? 5.910 9.710 -19.194 1.00 56.38 159 GLY A C 1
ATOM 1331 O O . GLY A 1 159 ? 4.696 9.899 -19.442 1.00 56.38 159 GLY A O 1
#

Secondary structure (DSSP, 8-state):
-HHHHHH----S-HHHHHHHHHHHHHHHHHHHHHHHH--HHHHHHHHHHHHHHHHHHHTSS---HHHHHHHHHHHHS---SHHHHHHHHHHHHHHHHHHHHHHHHHHHHHH-----HHHHHHHHHHHHHHHT-SGGGGTT--HHHHHH-HHHHHHT---

Sequence (159 aa):
MEQWWNSFIVEGPPSYRWWMKMKNLKGKLRVWNNEVFGKVDRVIEGKVAAIQNLDIKAESEDLNDDEETYRAILKHEPAGPGKELGKKVLELLPYVTVWILWKVRNGKVFEQKERSLVRICNEIKGTIWYWLGTWEQRRNFIFQDLLLNWGAVINGDIG